Protein AF-A0A151TXE2-F1 (afdb_monomer_lite)

Organism: Cajanus cajan (NCBI:txid3821)

Sequence (110 aa):
MENKKREEVVEEEEEEEMKEFYMLLRRFREARDRRRKELEEAEENKKRKLRTTSSTSVNVWMPSFQWEDFTNDVQFRGTPPSPSPSPSPSPSPPSHSPHKHHSLDLNLSL

Secondary structure (DSSP, 8-state):
-HHHHHHHHHHHHHHHHHHHHHHHHHHHHHHHHHHHHHHHHHHHHHHHHHHHHSSS----------THHHHS-----S-PPPPP---PPP--------------------

Structure (mmCIF, N/CA/C/O backbone):
data_AF-A0A151TXE2-F1
#
_entry.id   AF-A0A151TXE2-F1
#
loop_
_atom_site.group_PDB
_atom_site.id
_atom_site.type_symbol
_atom_site.label_atom_id
_atom_site.label_alt_id
_atom_site.label_comp_id
_atom_site.label_asym_id
_atom_site.label_entity_id
_atom_site.label_seq_id
_atom_site.pdbx_PDB_ins_code
_atom_site.Cartn_x
_atom_site.Cartn_y
_atom_site.Cartn_z
_atom_site.occupancy
_atom_site.B_iso_or_equiv
_atom_site.auth_seq_id
_atom_site.auth_comp_id
_atom_site.auth_asym_id
_atom_site.auth_atom_id
_atom_site.pdbx_PDB_model_num
ATOM 1 N N . MET A 1 1 ? 27.358 7.554 -41.724 1.00 59.62 1 MET A N 1
ATOM 2 C CA . MET A 1 1 ? 26.847 8.436 -40.649 1.00 59.62 1 MET A CA 1
ATOM 3 C C . MET A 1 1 ? 25.461 8.018 -40.163 1.00 59.62 1 MET A C 1
ATOM 5 O O . MET A 1 1 ? 25.185 8.201 -38.992 1.00 59.62 1 MET A O 1
ATOM 9 N N . GLU A 1 2 ? 24.607 7.429 -41.006 1.00 67.62 2 GLU A N 1
ATOM 10 C CA . GLU A 1 2 ? 23.219 7.113 -40.628 1.00 67.62 2 GLU A CA 1
ATOM 11 C C . GLU A 1 2 ? 23.064 5.940 -39.642 1.00 67.62 2 GLU A C 1
ATOM 13 O O . GLU A 1 2 ? 22.267 6.034 -38.719 1.00 67.62 2 GLU A O 1
ATOM 18 N N . ASN A 1 3 ? 23.872 4.881 -39.764 1.00 71.00 3 ASN A N 1
ATOM 19 C CA . ASN A 1 3 ? 23.802 3.726 -38.853 1.00 71.00 3 ASN A CA 1
ATOM 20 C C . ASN A 1 3 ? 24.153 4.090 -37.403 1.00 71.00 3 ASN A C 1
ATOM 22 O O . ASN A 1 3 ? 23.482 3.646 -36.484 1.00 71.00 3 ASN A O 1
ATOM 26 N N . LYS A 1 4 ? 25.131 4.984 -37.211 1.00 78.56 4 LYS A N 1
ATOM 27 C CA . LYS A 1 4 ? 25.541 5.447 -35.879 1.00 78.56 4 LYS A CA 1
ATOM 28 C C . LYS A 1 4 ? 24.442 6.242 -35.167 1.00 78.56 4 LYS A C 1
ATOM 30 O O . LYS A 1 4 ? 24.259 6.099 -33.971 1.00 78.56 4 LYS A O 1
ATOM 35 N N . LYS A 1 5 ? 23.676 7.035 -35.923 1.00 75.25 5 LYS A N 1
ATOM 36 C CA . LYS A 1 5 ? 22.526 7.773 -35.389 1.00 75.25 5 LYS A CA 1
ATOM 37 C C . LYS A 1 5 ? 21.371 6.841 -35.001 1.00 75.25 5 LYS A C 1
ATOM 39 O O . LYS A 1 5 ? 20.602 7.168 -34.114 1.00 75.25 5 LYS A O 1
ATOM 44 N N . ARG A 1 6 ? 21.225 5.698 -35.682 1.00 71.69 6 ARG A N 1
ATOM 45 C CA . ARG A 1 6 ? 20.205 4.694 -35.340 1.00 71.69 6 ARG A CA 1
ATOM 46 C C . ARG A 1 6 ? 20.577 3.916 -34.078 1.00 71.69 6 ARG A C 1
ATOM 48 O O . ARG A 1 6 ? 19.690 3.652 -33.286 1.00 71.69 6 ARG A O 1
ATOM 55 N N . GLU A 1 7 ? 21.855 3.591 -33.889 1.00 73.75 7 GLU A N 1
ATOM 56 C CA . GLU A 1 7 ? 22.345 2.941 -32.662 1.00 73.75 7 GLU A CA 1
ATOM 57 C C . GLU A 1 7 ? 22.151 3.827 -31.422 1.00 73.75 7 GLU A C 1
ATOM 59 O O . GLU A 1 7 ? 21.652 3.347 -30.415 1.00 73.75 7 GLU A O 1
ATOM 64 N N . GLU A 1 8 ? 22.453 5.124 -31.522 1.00 76.56 8 GLU A N 1
ATOM 65 C CA . GLU A 1 8 ? 22.293 6.087 -30.417 1.00 76.56 8 GLU A CA 1
ATOM 66 C C . GLU A 1 8 ? 20.830 6.220 -29.953 1.00 76.56 8 GLU A C 1
ATOM 68 O O . GLU A 1 8 ? 20.557 6.250 -28.760 1.00 76.56 8 GLU A O 1
ATOM 73 N N . VAL A 1 9 ? 19.874 6.209 -30.890 1.00 81.38 9 VAL A N 1
ATOM 74 C CA . VAL A 1 9 ? 18.435 6.262 -30.566 1.00 81.38 9 VAL A CA 1
ATOM 75 C C . VAL A 1 9 ? 17.957 4.994 -29.851 1.00 81.38 9 VAL A C 1
ATOM 77 O O . VAL A 1 9 ? 17.113 5.077 -28.966 1.00 81.38 9 VAL A O 1
ATOM 80 N N . VAL A 1 10 ? 18.485 3.823 -30.222 1.00 83.31 10 VAL A N 1
ATOM 81 C CA . VAL A 1 10 ? 18.132 2.552 -29.565 1.00 83.31 10 VAL A CA 1
ATOM 82 C C . VAL A 1 10 ? 18.691 2.506 -28.143 1.00 83.31 10 VAL A C 1
ATOM 84 O O . VAL A 1 10 ? 18.001 2.072 -27.228 1.00 83.31 10 VAL A O 1
ATOM 87 N N . GLU A 1 11 ? 19.913 2.998 -27.939 1.00 84.12 11 GLU A N 1
ATOM 88 C CA . GLU A 1 11 ? 20.534 3.062 -26.612 1.00 84.12 11 GLU A CA 1
ATOM 89 C C . GLU A 1 11 ? 19.772 4.008 -25.664 1.00 84.12 11 GLU A C 1
ATOM 91 O O . GLU A 1 11 ? 19.577 3.683 -24.493 1.00 84.12 11 GLU A O 1
ATOM 96 N N . GLU A 1 12 ? 19.275 5.143 -26.170 1.00 86.94 12 GLU A N 1
ATOM 97 C CA . GLU A 1 12 ? 18.407 6.050 -25.403 1.00 86.94 12 GLU A CA 1
ATOM 98 C C . GLU A 1 12 ? 17.080 5.382 -25.001 1.00 86.94 12 GLU A C 1
ATOM 100 O O . GLU A 1 12 ? 16.663 5.492 -23.845 1.00 86.94 12 GLU A O 1
ATOM 105 N N . GLU A 1 13 ? 16.441 4.649 -25.917 1.00 90.06 13 GLU A N 1
ATOM 106 C CA . GLU A 1 13 ? 15.180 3.939 -25.652 1.00 90.06 13 GLU A CA 1
ATOM 107 C C . GLU A 1 13 ? 15.354 2.839 -24.587 1.00 90.06 13 GLU A C 1
ATOM 109 O O . GLU A 1 13 ? 14.552 2.737 -23.652 1.00 90.06 13 GLU A O 1
ATOM 114 N N . GLU A 1 14 ? 16.442 2.067 -24.658 1.00 91.12 14 GLU A N 1
ATOM 115 C CA . GLU A 1 14 ? 16.783 1.059 -23.645 1.00 91.12 14 GLU A CA 1
ATOM 116 C C . GLU A 1 14 ? 17.063 1.691 -22.268 1.00 91.12 14 GLU A C 1
ATOM 118 O O . GLU A 1 14 ? 16.689 1.138 -21.223 1.00 91.12 14 GLU A O 1
ATOM 123 N N . GLU A 1 15 ? 17.695 2.869 -22.233 1.00 93.44 15 GLU A N 1
ATOM 124 C CA . GLU A 1 15 ? 17.945 3.590 -20.985 1.00 93.44 15 GLU A CA 1
ATOM 125 C C . GLU A 1 15 ? 16.638 4.096 -20.349 1.00 93.44 15 GLU A C 1
ATOM 127 O O . GLU A 1 15 ? 16.473 4.035 -19.122 1.00 93.44 15 GLU A O 1
ATOM 132 N N . GLU A 1 16 ? 15.695 4.579 -21.160 1.00 94.81 16 GLU A N 1
ATOM 133 C CA . GLU A 1 16 ? 14.359 4.982 -20.712 1.00 94.81 16 GLU A CA 1
ATOM 134 C C . GLU A 1 16 ? 13.564 3.796 -20.153 1.00 94.81 16 GLU A C 1
ATOM 136 O O . GLU A 1 16 ? 13.016 3.893 -19.047 1.00 94.81 16 GLU A O 1
ATOM 141 N N . GLU A 1 17 ? 13.576 2.648 -20.835 1.00 95.81 17 GLU A N 1
ATOM 142 C CA . GLU A 1 17 ? 12.921 1.430 -20.348 1.00 95.81 17 GLU A CA 1
ATOM 143 C C . GLU A 1 17 ? 13.509 0.975 -19.002 1.00 95.81 17 GLU A C 1
ATOM 145 O O . GLU A 1 17 ? 12.772 0.674 -18.051 1.00 95.81 17 GLU A O 1
ATOM 150 N N . MET A 1 18 ? 14.839 1.000 -18.863 1.00 95.88 18 MET A N 1
ATOM 151 C CA . MET A 1 18 ? 15.486 0.701 -17.585 1.00 95.88 18 MET A CA 1
ATOM 152 C C . MET A 1 18 ? 15.067 1.683 -16.485 1.00 95.88 18 MET A C 1
ATOM 154 O O . MET A 1 18 ? 14.781 1.254 -15.360 1.00 95.88 18 MET A O 1
ATOM 158 N N . LYS A 1 19 ? 15.007 2.989 -16.774 1.00 97.19 19 LYS A N 1
ATOM 159 C CA . LYS A 1 19 ? 14.569 4.007 -15.801 1.00 97.19 19 LYS A CA 1
ATOM 160 C C . LYS A 1 19 ? 13.146 3.726 -15.319 1.00 97.19 19 LYS A C 1
ATOM 162 O O . LYS A 1 19 ? 12.910 3.741 -14.104 1.00 97.19 19 LYS A O 1
ATOM 167 N N . GLU A 1 20 ? 12.227 3.399 -16.224 1.00 97.38 20 GLU A N 1
ATOM 168 C CA . GLU A 1 20 ? 10.851 3.027 -15.880 1.00 97.38 20 GLU A CA 1
ATOM 169 C C . GLU A 1 20 ? 10.795 1.757 -15.018 1.00 97.38 20 GLU A C 1
ATOM 171 O O . GLU A 1 20 ? 10.109 1.723 -13.987 1.00 97.38 20 GLU A O 1
ATOM 176 N N . PHE A 1 21 ? 11.589 0.738 -15.354 1.00 98.12 21 PHE A N 1
ATOM 177 C CA . PHE A 1 21 ? 11.690 -0.484 -14.557 1.00 98.12 21 PHE A CA 1
ATOM 178 C C . PHE A 1 21 ? 12.182 -0.208 -13.124 1.00 98.12 21 PHE A C 1
ATOM 180 O O . PHE A 1 21 ? 11.597 -0.691 -12.144 1.00 98.12 21 PHE A O 1
ATOM 187 N N . TYR A 1 22 ? 13.213 0.625 -12.959 1.00 97.94 22 TYR A N 1
ATOM 188 C CA . TYR A 1 22 ? 13.698 1.009 -11.630 1.00 97.94 22 TYR A CA 1
ATOM 189 C C . TYR A 1 22 ? 12.692 1.870 -10.863 1.00 97.94 22 TYR A C 1
ATOM 191 O O . TYR A 1 22 ? 12.532 1.687 -9.647 1.00 97.94 22 TYR A O 1
ATOM 199 N N . MET A 1 23 ? 11.973 2.769 -11.542 1.00 98.38 23 MET A N 1
ATOM 200 C CA . MET A 1 23 ? 10.879 3.521 -10.927 1.00 98.38 23 MET A CA 1
ATOM 201 C C . MET A 1 23 ? 9.783 2.591 -10.410 1.00 98.38 23 MET A C 1
ATOM 203 O O . MET A 1 23 ? 9.292 2.785 -9.293 1.00 98.38 23 MET A O 1
ATOM 207 N N . LEU A 1 24 ? 9.433 1.554 -11.168 1.00 98.38 24 LEU A N 1
ATOM 208 C CA . LEU A 1 24 ? 8.459 0.554 -10.749 1.00 98.38 24 LEU A CA 1
ATOM 209 C C . LEU A 1 24 ? 8.919 -0.173 -9.477 1.00 98.38 24 LEU A C 1
ATOM 211 O O . LEU A 1 24 ? 8.187 -0.200 -8.483 1.00 98.38 24 LEU A O 1
ATOM 215 N N . LEU A 1 25 ? 10.153 -0.692 -9.460 1.00 98.31 25 LEU A N 1
ATOM 216 C CA . LEU A 1 25 ? 10.726 -1.361 -8.285 1.00 98.31 25 LEU A CA 1
ATOM 217 C C . LEU A 1 25 ? 10.736 -0.457 -7.049 1.00 98.31 25 LEU A C 1
ATOM 219 O O . LEU A 1 25 ? 10.420 -0.907 -5.942 1.00 98.31 25 LEU A O 1
ATOM 223 N N . ARG A 1 26 ? 11.074 0.821 -7.232 1.00 98.38 26 ARG A N 1
ATOM 224 C CA . ARG A 1 26 ? 11.056 1.815 -6.159 1.00 98.38 26 ARG A CA 1
ATOM 225 C C . ARG A 1 26 ? 9.647 2.000 -5.596 1.00 98.38 26 ARG A C 1
ATOM 227 O O . ARG A 1 26 ? 9.467 1.860 -4.387 1.00 98.38 26 ARG A O 1
ATOM 234 N N . ARG A 1 27 ? 8.646 2.224 -6.455 1.00 98.12 27 ARG A N 1
ATOM 235 C CA . ARG A 1 27 ? 7.239 2.394 -6.044 1.00 98.12 27 ARG A CA 1
ATOM 236 C C . ARG A 1 27 ? 6.717 1.176 -5.280 1.00 98.12 27 ARG A C 1
ATOM 238 O O . ARG A 1 27 ? 6.056 1.339 -4.255 1.00 98.12 27 ARG A O 1
ATOM 245 N N . PHE A 1 28 ? 7.046 -0.039 -5.722 1.00 98.31 28 PHE A N 1
ATOM 246 C CA . PHE A 1 28 ? 6.658 -1.268 -5.018 1.00 98.31 28 PHE A CA 1
ATOM 247 C C . PHE A 1 28 ? 7.278 -1.371 -3.622 1.00 98.31 28 PHE A C 1
ATOM 249 O O . PHE A 1 28 ? 6.585 -1.727 -2.665 1.00 98.31 28 PHE A O 1
ATOM 256 N N . ARG A 1 29 ? 8.570 -1.046 -3.483 1.00 98.25 29 ARG A N 1
ATOM 257 C CA . ARG A 1 29 ? 9.249 -1.029 -2.177 1.00 98.25 29 ARG A CA 1
ATOM 258 C C . ARG A 1 29 ? 8.609 -0.006 -1.243 1.00 98.25 29 ARG A C 1
ATOM 260 O O . ARG A 1 29 ? 8.242 -0.365 -0.127 1.00 98.25 29 ARG A O 1
ATOM 267 N N . GLU A 1 30 ? 8.385 1.211 -1.730 1.00 98.12 30 GLU A N 1
ATOM 268 C CA . GLU A 1 30 ? 7.734 2.284 -0.972 1.00 98.12 30 GLU A CA 1
ATOM 269 C C . GLU A 1 30 ? 6.313 1.899 -0.532 1.00 98.12 30 GLU A C 1
ATOM 271 O O . GLU A 1 30 ? 5.951 2.095 0.628 1.00 98.12 30 GLU A O 1
ATOM 276 N N . ALA A 1 31 ? 5.514 1.295 -1.418 1.00 98.00 31 ALA A N 1
ATOM 277 C CA . ALA A 1 31 ? 4.171 0.821 -1.086 1.00 98.00 31 ALA A CA 1
ATOM 278 C C . ALA A 1 31 ? 4.196 -0.269 -0.001 1.00 98.00 31 ALA A C 1
ATOM 280 O O . ALA A 1 31 ? 3.394 -0.234 0.936 1.00 98.00 31 ALA A O 1
ATOM 281 N N . ARG A 1 32 ? 5.139 -1.215 -0.093 1.00 97.81 32 ARG A N 1
ATOM 282 C CA . ARG A 1 32 ? 5.316 -2.275 0.907 1.00 97.81 32 ARG A CA 1
ATOM 283 C C . ARG A 1 32 ? 5.739 -1.714 2.262 1.00 97.81 32 ARG A C 1
ATOM 285 O O . ARG A 1 32 ? 5.222 -2.150 3.289 1.00 97.81 32 ARG A O 1
ATOM 292 N N . ASP A 1 33 ? 6.679 -0.778 2.277 1.00 97.69 33 ASP A N 1
ATOM 293 C CA . ASP A 1 33 ? 7.188 -0.197 3.518 1.00 97.69 33 ASP A CA 1
ATOM 294 C C . ASP A 1 33 ? 6.134 0.703 4.180 1.00 97.69 33 ASP A C 1
ATOM 296 O O . ASP A 1 33 ? 5.951 0.628 5.396 1.00 97.69 33 ASP A O 1
ATOM 300 N N . ARG A 1 34 ? 5.341 1.441 3.389 1.00 97.50 34 ARG A N 1
ATOM 301 C CA . ARG A 1 34 ? 4.166 2.178 3.881 1.00 97.50 34 ARG A CA 1
ATOM 302 C C . ARG A 1 34 ? 3.154 1.246 4.547 1.00 97.50 34 ARG A C 1
ATOM 304 O O . ARG A 1 34 ? 2.788 1.477 5.695 1.00 97.50 34 ARG A O 1
ATOM 311 N N . ARG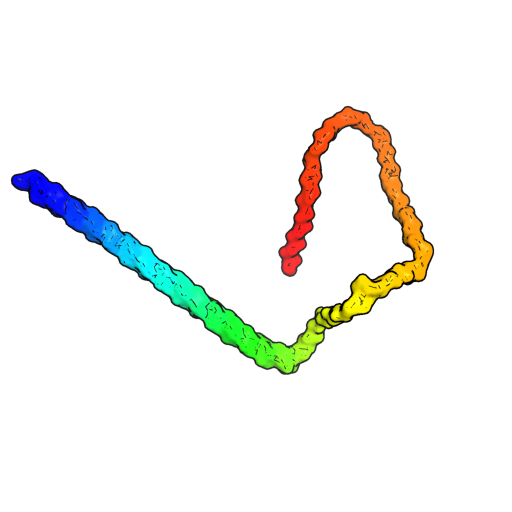 A 1 35 ? 2.777 0.149 3.876 1.00 96.69 35 ARG A N 1
ATOM 312 C CA . ARG A 1 35 ? 1.866 -0.873 4.424 1.00 96.69 35 ARG A CA 1
ATOM 313 C C . ARG A 1 35 ? 2.384 -1.446 5.746 1.00 96.69 35 ARG A C 1
ATOM 315 O O . ARG 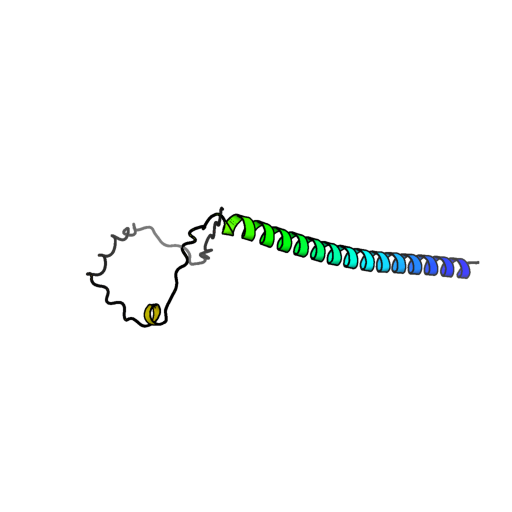A 1 35 ? 1.604 -1.665 6.668 1.00 96.69 35 ARG A O 1
ATOM 322 N N . ARG A 1 36 ? 3.694 -1.707 5.840 1.00 97.00 36 ARG A N 1
ATOM 323 C CA . ARG A 1 36 ? 4.323 -2.210 7.071 1.00 97.00 36 ARG A CA 1
ATOM 324 C C . ARG A 1 36 ? 4.193 -1.197 8.208 1.00 97.00 36 ARG A C 1
ATOM 326 O O . ARG A 1 36 ? 3.759 -1.577 9.289 1.00 97.00 36 ARG A O 1
ATOM 333 N N . LYS A 1 37 ? 4.510 0.072 7.940 1.00 96.56 37 LYS A N 1
ATOM 334 C CA . LYS A 1 37 ? 4.420 1.165 8.915 1.00 96.56 37 LYS A CA 1
ATOM 335 C C . LYS A 1 37 ? 2.988 1.372 9.412 1.00 96.56 37 LYS A C 1
ATOM 337 O O . LYS A 1 37 ? 2.771 1.460 10.612 1.00 96.56 37 LYS A O 1
ATOM 342 N N . GLU A 1 38 ? 2.009 1.368 8.509 1.00 95.00 38 GLU A N 1
ATOM 343 C CA . GLU A 1 38 ? 0.583 1.466 8.858 1.00 95.00 38 GLU A CA 1
ATOM 344 C C . GLU A 1 38 ? 0.131 0.324 9.783 1.00 95.00 38 GLU A C 1
ATOM 346 O O . GLU A 1 38 ? -0.619 0.549 10.732 1.00 95.00 38 GLU A O 1
ATOM 351 N N . LEU A 1 39 ? 0.591 -0.908 9.529 1.00 93.56 39 LEU A N 1
ATOM 352 C CA . LEU A 1 39 ? 0.271 -2.062 10.374 1.00 93.56 39 LEU A CA 1
ATOM 353 C C . LEU A 1 39 ? 0.915 -1.966 11.760 1.00 93.56 39 LEU A C 1
ATOM 355 O O . LEU A 1 39 ? 0.252 -2.270 12.751 1.00 93.56 39 LEU A O 1
ATOM 359 N N . GLU A 1 40 ? 2.170 -1.531 11.831 1.00 94.00 40 GLU A N 1
ATOM 360 C CA . GLU A 1 40 ? 2.885 -1.325 13.093 1.00 94.00 40 GLU A CA 1
ATOM 361 C C . GLU A 1 40 ? 2.222 -0.225 13.936 1.00 94.00 40 GLU A C 1
ATOM 363 O O . GLU A 1 40 ? 1.920 -0.439 15.112 1.00 94.00 40 GLU A O 1
ATOM 368 N N . GLU A 1 41 ? 1.875 0.909 13.320 1.00 92.56 41 GLU A N 1
ATOM 369 C CA . GLU A 1 41 ? 1.129 1.991 13.972 1.00 92.56 41 GLU A CA 1
ATOM 370 C C . GLU A 1 41 ? -0.256 1.516 14.443 1.00 92.56 41 GLU A C 1
ATOM 372 O O . GLU A 1 41 ? 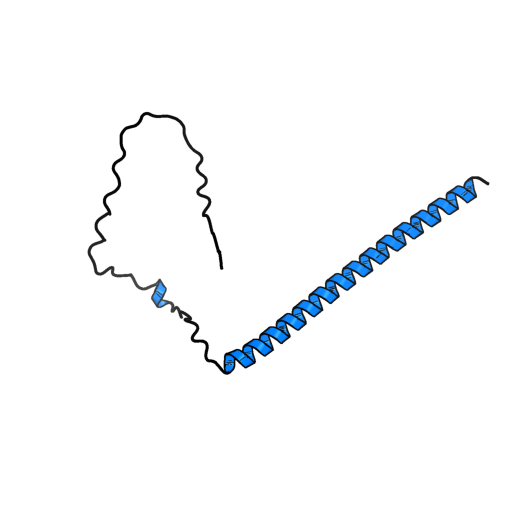-0.689 1.836 15.554 1.00 92.56 41 GLU A O 1
ATOM 377 N N . ALA A 1 42 ? -0.962 0.711 13.641 1.00 90.75 42 ALA A N 1
ATOM 378 C CA . ALA A 1 42 ? -2.247 0.135 14.033 1.00 90.75 42 ALA A CA 1
ATOM 379 C C . ALA A 1 42 ? -2.114 -0.835 15.219 1.00 90.75 42 ALA A C 1
ATOM 381 O O . ALA A 1 42 ? -2.977 -0.845 16.103 1.00 90.75 42 ALA A O 1
ATOM 382 N N . GLU A 1 43 ? -1.059 -1.647 15.264 1.00 89.94 43 GLU A N 1
ATOM 383 C CA . GLU A 1 43 ? -0.784 -2.548 16.384 1.00 89.94 43 GLU A CA 1
ATOM 384 C C . GLU A 1 43 ? -0.448 -1.767 17.660 1.00 89.94 43 GLU A C 1
ATOM 386 O O . GLU A 1 43 ? -0.988 -2.058 18.732 1.00 89.94 43 GLU A O 1
ATOM 391 N N . GLU A 1 44 ? 0.387 -0.737 17.556 1.00 87.50 44 GLU A N 1
ATOM 392 C CA . GLU A 1 44 ? 0.742 0.120 18.682 1.00 87.50 44 GLU A CA 1
ATOM 393 C C . GLU A 1 44 ? -0.489 0.862 19.231 1.00 87.50 44 GLU A C 1
ATOM 395 O O . GLU A 1 44 ? -0.738 0.862 20.440 1.00 87.50 44 GLU A O 1
ATOM 400 N N . ASN A 1 45 ? -1.328 1.404 18.343 1.00 83.50 45 ASN A N 1
ATOM 401 C CA . ASN A 1 45 ? -2.597 2.031 18.707 1.00 83.50 45 ASN A CA 1
ATOM 402 C C . ASN A 1 45 ? -3.549 1.040 19.398 1.00 83.50 45 ASN A C 1
ATOM 404 O O . ASN A 1 45 ? -4.192 1.402 20.386 1.00 83.50 45 ASN A O 1
ATOM 408 N N . LYS A 1 46 ? -3.622 -0.220 18.938 1.00 80.75 46 LYS A N 1
ATOM 409 C CA . LYS A 1 46 ? -4.401 -1.278 19.608 1.00 80.75 46 LYS A CA 1
ATOM 410 C C . LYS A 1 46 ? -3.867 -1.570 21.009 1.00 80.75 46 LYS A C 1
ATOM 412 O O . LYS A 1 46 ? -4.662 -1.649 21.942 1.00 80.75 46 LYS A O 1
ATOM 417 N N . LYS A 1 47 ? -2.545 -1.678 21.183 1.00 78.12 47 LYS A N 1
ATOM 418 C CA . LYS A 1 47 ? -1.906 -1.886 22.497 1.00 78.12 47 LYS A CA 1
ATOM 419 C C . LYS A 1 47 ? -2.177 -0.717 23.445 1.00 78.12 47 LYS A C 1
ATOM 421 O O . LYS A 1 47 ? -2.524 -0.941 24.604 1.00 78.12 47 LYS A O 1
ATOM 426 N N . ARG A 1 48 ? -2.074 0.524 22.955 1.00 72.69 48 ARG A N 1
ATOM 427 C CA . ARG A 1 48 ? -2.414 1.734 23.723 1.00 72.69 48 ARG A CA 1
ATOM 428 C C . ARG A 1 48 ? -3.891 1.737 24.122 1.00 72.69 48 ARG A C 1
ATOM 430 O O . ARG A 1 48 ? -4.187 1.893 25.302 1.00 72.69 48 ARG A O 1
ATOM 437 N N . LYS A 1 49 ? -4.800 1.458 23.180 1.00 68.25 49 LYS A N 1
ATOM 438 C CA . LYS A 1 49 ? -6.244 1.385 23.444 1.00 68.25 49 LYS A CA 1
ATOM 439 C C . LYS A 1 49 ? -6.584 0.288 24.452 1.00 68.25 49 LYS A C 1
ATOM 441 O O . LYS A 1 49 ? -7.355 0.562 25.358 1.00 68.25 49 LYS A O 1
ATOM 446 N N . LEU A 1 50 ? -5.951 -0.886 24.371 1.00 61.78 50 LEU A N 1
ATOM 447 C CA . LEU A 1 50 ? -6.153 -1.975 25.332 1.00 61.78 50 LEU A CA 1
ATOM 448 C C . LEU A 1 50 ? -5.717 -1.586 26.755 1.00 61.78 50 LEU A C 1
ATOM 450 O O . LEU A 1 50 ? -6.433 -1.898 27.701 1.00 61.78 50 LEU A O 1
ATOM 454 N N . ARG A 1 51 ? -4.599 -0.856 26.915 1.00 59.72 51 ARG A N 1
ATOM 455 C CA . ARG A 1 51 ? -4.154 -0.335 28.227 1.00 59.72 51 ARG A CA 1
ATOM 456 C C . ARG A 1 51 ? -5.110 0.716 28.800 1.00 59.72 51 ARG A C 1
ATOM 458 O O . ARG A 1 51 ? -5.276 0.781 30.013 1.00 59.72 51 ARG A O 1
ATOM 465 N N . THR A 1 52 ? -5.747 1.523 27.950 1.00 57.62 52 THR A N 1
ATOM 466 C CA . THR A 1 52 ? -6.743 2.524 28.376 1.00 57.62 52 THR A CA 1
ATOM 467 C C . THR A 1 52 ? -8.121 1.900 28.640 1.00 57.62 52 THR A C 1
ATOM 469 O O . THR A 1 52 ? -8.828 2.329 29.545 1.00 57.62 52 THR A O 1
ATOM 472 N N . THR A 1 53 ? -8.514 0.857 27.904 1.00 53.62 53 THR A N 1
ATOM 473 C CA . THR A 1 53 ? -9.782 0.139 28.132 1.00 53.62 53 THR A CA 1
ATOM 474 C C . THR A 1 53 ? -9.681 -0.913 29.233 1.00 53.62 53 THR A C 1
ATOM 476 O O . THR A 1 53 ? -10.703 -1.316 29.768 1.00 53.62 53 THR A O 1
ATOM 479 N N . SER A 1 54 ? -8.484 -1.360 29.626 1.00 53.41 54 SER A N 1
ATOM 480 C CA . SER A 1 54 ? -8.329 -2.222 30.807 1.00 53.41 54 SER A CA 1
ATOM 481 C C . SER A 1 54 ? -8.560 -1.469 32.122 1.00 53.41 54 SER A C 1
ATOM 483 O O . SER A 1 54 ? -8.872 -2.101 33.124 1.00 53.41 54 SER A O 1
ATOM 485 N N . SER A 1 55 ? -8.428 -0.134 32.139 1.00 52.34 55 SER A N 1
ATOM 486 C CA . SER A 1 55 ? -8.742 0.693 33.319 1.00 52.34 55 SER A CA 1
ATOM 487 C C . SER A 1 55 ? -10.210 1.108 33.413 1.00 52.34 55 SER A C 1
ATOM 489 O O . SER A 1 55 ? -10.651 1.580 34.456 1.00 52.34 55 SER A O 1
ATOM 491 N N . THR A 1 56 ? -10.981 0.946 32.342 1.00 56.03 56 THR A N 1
ATOM 492 C CA . THR A 1 56 ? -12.410 1.258 32.321 1.00 56.03 56 THR A CA 1
ATOM 493 C C . THR A 1 56 ? -13.095 0.047 31.737 1.00 56.03 56 THR A C 1
ATOM 495 O O . THR A 1 56 ? -13.111 -0.104 30.522 1.00 56.03 56 THR A O 1
ATOM 498 N N . SER A 1 57 ? -13.599 -0.838 32.601 1.00 57.75 57 SER A N 1
ATOM 499 C CA . SER A 1 57 ? -14.372 -2.019 32.220 1.00 57.75 57 SER A CA 1
ATOM 500 C C . SER A 1 57 ? -15.527 -1.596 31.315 1.00 57.75 57 SER A C 1
ATOM 502 O O . SER A 1 57 ? -16.597 -1.200 31.779 1.00 57.75 57 SER A O 1
ATOM 504 N N . VAL A 1 58 ? -15.287 -1.603 30.008 1.00 61.88 58 VAL A N 1
ATOM 505 C CA . VAL A 1 58 ? -16.311 -1.326 29.015 1.00 61.88 58 VAL A CA 1
ATOM 506 C C . VAL A 1 58 ? -17.204 -2.554 29.059 1.00 61.88 58 VAL A C 1
ATOM 508 O O . VAL A 1 58 ? -16.789 -3.635 28.645 1.00 61.88 58 VAL A O 1
ATOM 511 N N . ASN A 1 59 ? -18.387 -2.412 29.655 1.00 65.88 59 ASN A N 1
ATOM 512 C CA . ASN A 1 59 ? -19.406 -3.455 29.694 1.00 65.88 59 ASN A CA 1
ATOM 513 C C . ASN A 1 59 ? -19.909 -3.683 28.262 1.00 65.88 59 ASN A C 1
ATOM 515 O O . ASN A 1 59 ? -20.919 -3.120 27.845 1.00 65.88 59 ASN A O 1
ATOM 519 N N . VAL A 1 60 ? -19.157 -4.450 27.476 1.00 75.62 60 VAL A N 1
ATOM 520 C CA . VAL A 1 60 ? -19.575 -4.900 26.152 1.00 75.62 60 VAL A CA 1
ATOM 521 C C . VAL A 1 60 ? -20.591 -6.012 26.378 1.00 75.62 60 VAL A C 1
ATOM 523 O O . VAL A 1 60 ? -20.251 -7.056 26.933 1.00 75.62 60 VAL A O 1
ATOM 526 N N . TRP A 1 61 ? -21.846 -5.783 25.986 1.00 81.81 61 TRP A N 1
ATOM 527 C CA . TRP A 1 61 ? -22.848 -6.845 25.965 1.00 81.81 61 TRP A CA 1
ATOM 528 C C . TRP A 1 61 ? -22.410 -7.881 24.934 1.00 81.81 61 TRP A C 1
ATOM 530 O O . TRP A 1 61 ? -22.424 -7.621 23.731 1.00 81.81 61 TRP A O 1
ATOM 540 N N . MET A 1 62 ? -21.948 -9.026 25.425 1.00 83.31 62 MET A N 1
ATOM 541 C CA . MET A 1 62 ? -21.436 -10.107 24.599 1.00 83.31 62 MET A CA 1
ATOM 542 C C . MET A 1 62 ? -22.311 -11.337 24.849 1.00 83.31 62 MET A C 1
ATOM 544 O O . MET A 1 62 ? -22.156 -11.988 25.884 1.00 83.31 62 MET A O 1
ATOM 548 N N . PRO A 1 63 ? -23.271 -11.630 23.956 1.00 84.94 63 PRO 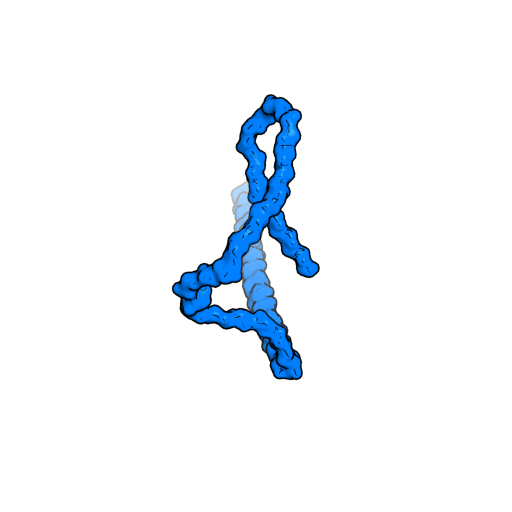A N 1
ATOM 549 C CA . PRO A 1 63 ? -24.093 -12.822 24.076 1.00 84.94 63 PRO A CA 1
ATOM 550 C C . PRO A 1 63 ? -23.208 -14.061 23.964 1.00 84.94 63 PRO A C 1
ATOM 552 O O . PRO A 1 63 ? -22.437 -14.205 23.014 1.00 84.94 63 PRO A O 1
ATOM 555 N N . SER A 1 64 ? -23.311 -14.951 24.940 1.00 87.81 64 SER A N 1
ATOM 556 C CA . SER A 1 64 ? -22.781 -16.304 24.837 1.00 87.81 64 SER A CA 1
ATOM 557 C C . SER A 1 64 ? -23.902 -17.216 24.377 1.00 87.81 64 SER A C 1
ATOM 559 O O . SER A 1 64 ? -24.969 -17.196 24.988 1.00 87.81 64 SER A O 1
ATOM 561 N N . PHE A 1 65 ? -23.644 -18.016 23.350 1.00 89.88 65 PHE A N 1
ATOM 562 C CA . PHE A 1 65 ? -24.581 -19.040 22.910 1.00 89.88 65 PHE A CA 1
ATOM 563 C C . PHE A 1 65 ? -24.092 -20.423 23.326 1.00 89.88 65 PHE A C 1
ATOM 565 O O . PHE A 1 65 ? -22.888 -20.700 23.293 1.00 89.88 65 PHE A O 1
ATOM 572 N N . GLN A 1 66 ? -25.030 -21.281 23.702 1.00 93.00 66 GLN A N 1
ATOM 573 C CA . GLN A 1 66 ? -24.814 -22.697 23.965 1.00 93.00 66 GLN A CA 1
ATOM 574 C C . GLN A 1 66 ? -25.533 -23.550 22.915 1.00 93.00 66 GLN A C 1
ATOM 576 O O . GLN A 1 66 ? -26.359 -23.061 22.145 1.00 93.00 66 GLN A O 1
ATOM 581 N N . TRP A 1 67 ? -25.196 -24.838 22.850 1.00 89.25 67 TRP A N 1
ATOM 582 C CA . TRP A 1 67 ? -25.802 -25.759 21.880 1.00 89.25 67 TRP A CA 1
ATOM 583 C C . TRP A 1 67 ? -27.323 -25.859 22.074 1.00 89.25 67 TRP A C 1
ATOM 585 O O . TRP A 1 67 ? -28.083 -25.942 21.110 1.00 89.25 67 TRP A O 1
ATOM 595 N N . GLU A 1 68 ? -27.759 -25.754 23.324 1.00 90.56 68 GLU A N 1
ATOM 596 C CA . GLU A 1 68 ? -29.146 -25.789 23.768 1.00 90.56 68 GLU A CA 1
ATOM 597 C C . GLU A 1 68 ? -29.980 -24.611 23.236 1.00 90.56 68 GLU A C 1
ATOM 599 O O . GLU A 1 68 ? -31.191 -24.760 23.063 1.00 90.56 68 GLU A O 1
ATOM 604 N N . ASP A 1 69 ? -29.356 -23.471 22.909 1.00 88.38 69 ASP A N 1
ATOM 605 C CA . ASP A 1 69 ? -30.048 -22.314 22.315 1.00 88.38 69 ASP A CA 1
ATOM 606 C C . ASP A 1 69 ? -30.603 -22.623 20.916 1.00 88.38 69 ASP A C 1
ATOM 608 O O . ASP A 1 69 ? -31.512 -21.943 20.441 1.00 88.38 69 ASP A O 1
ATOM 612 N N . PHE A 1 70 ? -30.069 -23.657 20.259 1.00 86.75 70 PHE A N 1
ATOM 613 C CA . PHE A 1 70 ? -30.444 -24.053 18.902 1.00 86.75 70 PHE A CA 1
ATOM 614 C C . PHE A 1 70 ? -31.265 -25.344 18.846 1.00 86.75 70 PHE A C 1
ATOM 616 O O . PHE A 1 70 ? -31.916 -25.598 17.835 1.00 86.75 70 PHE A O 1
ATOM 623 N N . THR A 1 71 ? -31.227 -26.172 19.894 1.00 85.31 71 THR A N 1
ATOM 624 C CA . THR A 1 71 ? -31.887 -27.491 19.908 1.00 85.31 71 THR A CA 1
ATOM 625 C C . THR A 1 71 ? -33.128 -27.553 20.780 1.00 85.31 71 THR A C 1
ATOM 627 O O . THR A 1 71 ? -33.844 -28.551 20.739 1.00 85.31 71 THR A O 1
ATOM 630 N N . ASN A 1 72 ? -33.388 -26.529 21.591 1.00 79.25 72 ASN A N 1
ATOM 631 C CA . ASN A 1 72 ? -34.633 -26.464 22.338 1.00 79.25 72 ASN A CA 1
ATOM 632 C C . ASN A 1 72 ? -35.798 -26.192 21.379 1.00 79.25 72 ASN A C 1
ATOM 634 O O . ASN A 1 72 ? -35.857 -25.140 20.741 1.00 79.25 72 ASN A O 1
ATOM 638 N N . ASP A 1 73 ? -36.752 -27.124 21.324 1.00 72.69 73 ASP A N 1
ATOM 639 C CA . ASP A 1 73 ? -38.051 -26.890 20.701 1.00 72.69 73 ASP A CA 1
ATOM 640 C C . ASP A 1 73 ? -38.716 -25.704 21.408 1.00 72.69 73 ASP A C 1
ATOM 642 O O . ASP A 1 73 ? -39.144 -25.793 22.565 1.00 72.69 73 ASP A O 1
ATOM 646 N N . VAL A 1 74 ? -38.771 -24.560 20.725 1.00 71.56 74 VAL A N 1
ATOM 647 C CA . VAL A 1 74 ? -39.373 -23.345 21.272 1.00 71.56 74 VAL A CA 1
ATOM 648 C C . VAL A 1 74 ? -40.872 -23.579 21.411 1.00 71.56 74 VAL A C 1
ATOM 650 O O . VAL A 1 74 ? -41.641 -23.490 20.455 1.00 71.56 74 VAL A O 1
ATOM 653 N N . GLN A 1 75 ? -41.304 -23.867 22.634 1.00 70.00 75 GLN A N 1
ATOM 654 C CA . GLN A 1 75 ? -42.714 -23.873 22.987 1.00 70.00 75 GLN A CA 1
ATOM 655 C C . GLN A 1 75 ? -43.176 -22.417 23.045 1.00 70.00 75 GLN A C 1
ATOM 657 O O . GLN A 1 75 ? -43.034 -21.750 24.073 1.00 70.00 75 GLN A O 1
ATOM 662 N N . PHE A 1 76 ? -43.713 -21.903 21.937 1.00 69.94 76 PHE A N 1
ATOM 663 C CA . PHE A 1 76 ? -44.399 -20.614 21.917 1.00 69.94 76 PHE A CA 1
ATOM 664 C C . PHE A 1 76 ? -45.596 -20.684 22.879 1.00 69.94 76 PHE A C 1
ATOM 666 O O . PHE A 1 76 ? -46.691 -21.112 22.516 1.00 69.94 76 PHE A O 1
ATOM 673 N N . ARG A 1 77 ? -45.401 -20.298 24.147 1.00 69.25 77 ARG A N 1
ATOM 674 C CA . ARG A 1 77 ? -46.510 -20.111 25.086 1.00 69.25 77 ARG A CA 1
ATOM 675 C C . ARG A 1 77 ? -47.229 -18.820 24.722 1.00 69.25 77 ARG A C 1
ATOM 677 O O . ARG A 1 77 ? -46.892 -17.744 25.201 1.00 69.25 77 ARG A O 1
ATOM 684 N N . GLY A 1 78 ? -48.229 -18.958 23.868 1.00 67.62 78 GLY A N 1
ATOM 685 C CA . GLY A 1 78 ? -49.135 -17.888 23.492 1.00 67.62 78 GLY A CA 1
ATOM 686 C C . GLY A 1 78 ? -49.857 -18.250 22.209 1.00 67.62 78 GLY A C 1
ATOM 687 O O . GLY A 1 78 ? -49.259 -18.799 21.287 1.00 67.62 78 GLY A O 1
ATOM 688 N N . THR A 1 79 ? -51.151 -17.944 22.147 1.00 69.75 79 THR A N 1
ATOM 689 C CA . THR A 1 79 ? -51.869 -17.842 20.873 1.00 69.75 79 THR A CA 1
ATOM 690 C C . THR A 1 79 ? -51.014 -17.029 19.898 1.00 69.75 79 THR A C 1
ATOM 692 O O . THR A 1 79 ? -50.510 -15.977 20.309 1.00 69.75 79 THR A O 1
ATOM 695 N N . PRO A 1 80 ? -50.829 -17.478 18.642 1.00 67.38 80 PRO A N 1
ATOM 696 C CA . PRO A 1 80 ? -50.117 -16.681 17.653 1.00 67.38 80 PRO A CA 1
ATOM 697 C C . PRO A 1 80 ? -50.748 -15.283 17.611 1.00 67.38 80 PRO A C 1
ATOM 699 O O . PRO A 1 80 ? -51.979 -15.184 17.708 1.00 67.38 80 PRO A O 1
ATOM 702 N N . PRO A 1 81 ? -49.947 -14.205 17.526 1.00 66.25 81 PRO A N 1
ATOM 703 C CA . PRO A 1 81 ? -50.503 -12.868 17.407 1.00 66.25 81 PRO A CA 1
ATOM 704 C C . PRO A 1 81 ? -51.482 -12.867 16.233 1.00 66.25 81 PRO A C 1
ATOM 706 O O . PRO A 1 81 ? -51.152 -13.337 15.142 1.00 66.25 81 PRO A O 1
ATOM 709 N N . SER A 1 82 ? -52.708 -12.405 16.498 1.00 68.31 82 SER A N 1
ATOM 710 C CA . SER A 1 82 ? -53.742 -12.256 15.475 1.00 68.31 82 SER A CA 1
ATOM 711 C C . SER A 1 82 ? -53.127 -11.558 14.263 1.00 68.31 82 SER A C 1
ATOM 713 O O . SER A 1 82 ? -52.431 -10.557 14.463 1.00 68.31 82 SER A O 1
ATOM 715 N N . PRO A 1 83 ? -53.361 -12.046 13.031 1.00 63.97 83 PRO A N 1
ATOM 716 C CA . PRO A 1 83 ? -52.854 -11.375 11.848 1.00 63.97 83 PRO A CA 1
ATOM 717 C C . PRO A 1 83 ? -53.293 -9.911 11.892 1.00 63.97 83 PRO A C 1
ATOM 719 O O . PRO A 1 83 ? -54.477 -9.609 12.071 1.00 63.97 83 PRO A O 1
ATOM 722 N N . SER A 1 84 ? -52.322 -9.006 11.790 1.00 66.62 84 SER A N 1
ATOM 723 C CA . SER A 1 84 ? -52.559 -7.576 11.628 1.00 66.62 84 SER A CA 1
ATOM 724 C C . SER A 1 84 ? -53.524 -7.380 10.454 1.00 66.62 84 SER A C 1
ATOM 726 O O . SER A 1 84 ? -53.361 -8.076 9.445 1.00 66.62 84 SER A O 1
ATOM 728 N N . PRO A 1 85 ? -54.511 -6.467 10.531 1.00 58.69 85 PRO A N 1
ATOM 729 C CA . PRO A 1 85 ? -55.409 -6.231 9.411 1.00 58.69 85 PRO A CA 1
ATOM 730 C C . PRO A 1 85 ? -54.579 -5.831 8.189 1.00 58.69 85 PRO A C 1
ATOM 732 O O . PRO A 1 85 ? -53.918 -4.793 8.170 1.00 58.69 85 PRO A O 1
ATOM 735 N N . SER A 1 86 ? -54.572 -6.709 7.189 1.00 58.59 86 SER A N 1
ATOM 736 C CA . SER A 1 86 ? -53.942 -6.444 5.904 1.00 58.59 86 SER A CA 1
ATOM 737 C C . SER A 1 86 ? -54.730 -5.323 5.218 1.00 58.59 86 SER A C 1
ATOM 739 O O . SER A 1 86 ? -55.964 -5.390 5.207 1.00 58.59 86 SER A O 1
ATOM 741 N N . PRO A 1 87 ? -54.080 -4.283 4.668 1.00 58.19 87 PRO A N 1
ATOM 742 C CA . PRO A 1 87 ? -54.788 -3.268 3.908 1.00 58.19 87 PRO A CA 1
ATOM 743 C C . PRO A 1 87 ? -55.413 -3.930 2.676 1.00 58.19 87 PRO A C 1
ATOM 745 O O . PRO A 1 87 ? -54.722 -4.451 1.802 1.00 58.19 87 PRO A O 1
ATOM 748 N N . SER A 1 88 ? -56.742 -3.937 2.637 1.00 58.84 88 SER A N 1
ATOM 749 C CA . SER A 1 88 ? -57.543 -4.429 1.520 1.00 58.84 88 SER A CA 1
ATOM 750 C C . SER A 1 88 ? -57.116 -3.762 0.204 1.00 58.84 88 SER A C 1
ATOM 752 O O . SER A 1 88 ? -57.021 -2.530 0.169 1.00 58.84 88 SER A O 1
ATOM 754 N N . PRO A 1 89 ? -56.904 -4.513 -0.890 1.00 49.62 89 PRO A N 1
ATOM 755 C CA . PRO A 1 89 ? -56.605 -3.912 -2.178 1.00 49.62 89 PRO A CA 1
ATOM 756 C C . PRO A 1 89 ? -57.870 -3.259 -2.752 1.00 49.62 89 PRO A C 1
ATOM 758 O O . PRO A 1 89 ? -58.879 -3.917 -3.001 1.00 49.62 89 PRO A O 1
ATOM 761 N N . SER A 1 90 ? -57.800 -1.942 -2.954 1.00 61.75 90 SER A N 1
ATOM 762 C CA . SER A 1 90 ? -58.713 -1.190 -3.820 1.00 61.75 90 SER A CA 1
ATOM 763 C C . SER A 1 90 ? -58.656 -1.751 -5.252 1.00 61.75 90 SER A C 1
ATOM 765 O O . SER A 1 90 ? -57.562 -2.092 -5.712 1.00 61.75 90 SER A O 1
ATOM 767 N N . PRO A 1 91 ? -59.783 -1.850 -5.981 1.00 49.84 91 PRO A N 1
ATOM 768 C CA . PRO A 1 91 ? -59.771 -2.336 -7.350 1.00 49.84 91 PRO A CA 1
ATOM 769 C C . PRO A 1 91 ? -59.289 -1.228 -8.296 1.00 49.84 91 PRO A C 1
ATOM 771 O O . PRO A 1 91 ? -59.973 -0.226 -8.502 1.00 49.84 91 PRO A O 1
ATOM 774 N N . SER A 1 92 ? -58.128 -1.423 -8.922 1.00 49.44 92 SER A N 1
ATOM 775 C CA . SER A 1 92 ? -57.716 -0.665 -10.107 1.00 49.44 92 SER A CA 1
ATOM 776 C C . SER A 1 92 ? -57.164 -1.607 -11.197 1.00 49.44 92 SER A C 1
ATOM 778 O O . SER A 1 92 ? -56.668 -2.691 -10.880 1.00 49.44 92 SER A O 1
ATOM 780 N N . PRO A 1 93 ? -57.357 -1.264 -12.488 1.00 45.38 93 PRO A N 1
ATOM 781 C CA . PRO A 1 93 ? -57.312 -2.201 -13.616 1.00 45.38 93 PRO A CA 1
ATOM 782 C C . PRO A 1 93 ? -55.875 -2.564 -14.055 1.00 45.38 93 PRO A C 1
ATOM 784 O O . PRO A 1 93 ? -54.912 -1.936 -13.612 1.00 45.38 93 PRO A O 1
ATOM 787 N N . PRO A 1 94 ? -55.704 -3.600 -14.903 1.00 50.91 94 PRO A N 1
ATOM 788 C CA . PRO A 1 94 ? -54.457 -4.346 -15.019 1.00 50.91 94 PRO A CA 1
ATOM 789 C C . PRO A 1 94 ? -53.497 -3.699 -16.019 1.00 50.91 94 PRO A C 1
ATOM 791 O O . PRO A 1 94 ? -53.920 -3.382 -17.126 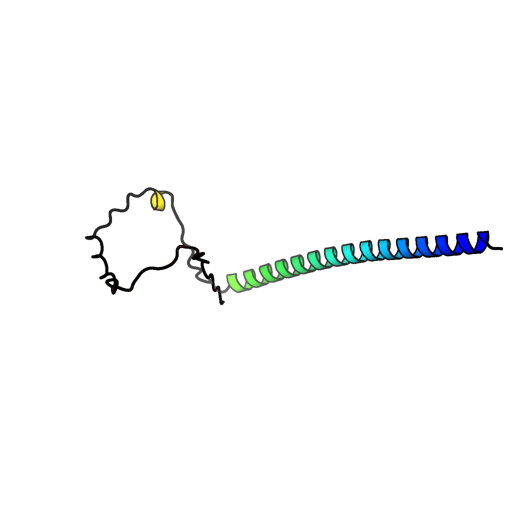1.00 50.91 94 PRO A O 1
ATOM 794 N N . SER A 1 95 ? -52.201 -3.601 -15.692 1.00 44.06 95 SER A N 1
ATOM 795 C CA . SER A 1 95 ? -51.153 -3.776 -16.708 1.00 44.06 95 SER A CA 1
ATOM 796 C C . SER A 1 95 ? -49.725 -3.888 -16.153 1.00 44.06 95 SER A C 1
ATOM 798 O O . SER A 1 95 ? -49.290 -3.071 -15.348 1.00 44.06 95 SER A O 1
ATOM 800 N N . HIS A 1 96 ? -49.002 -4.854 -16.731 1.00 37.19 96 HIS A N 1
ATOM 801 C CA . HIS A 1 96 ? -47.549 -5.084 -16.784 1.00 37.19 96 HIS A CA 1
ATOM 802 C C . HIS A 1 96 ? -46.828 -5.753 -15.591 1.00 37.19 96 HIS A C 1
ATOM 804 O O . HIS A 1 96 ? -46.656 -5.216 -14.501 1.00 37.19 96 HIS A O 1
ATOM 810 N N . SER A 1 97 ? -46.347 -6.964 -15.886 1.00 43.16 97 SER A N 1
ATOM 811 C CA . SER A 1 97 ? -45.407 -7.820 -15.155 1.00 43.16 97 SER A CA 1
ATOM 812 C C . SER A 1 97 ? -43.936 -7.343 -15.316 1.00 43.16 97 SER A C 1
ATOM 814 O O . SER A 1 97 ? -43.694 -6.346 -15.989 1.00 43.16 97 SER A O 1
ATOM 816 N N . PRO A 1 98 ? -42.913 -8.043 -14.783 1.00 44.78 98 PRO A N 1
ATOM 817 C CA . PRO A 1 98 ? -42.501 -7.947 -13.386 1.00 44.78 98 PRO A CA 1
ATOM 818 C C . PRO A 1 98 ? -40.969 -7.819 -13.261 1.00 44.78 98 PRO A C 1
ATOM 820 O O . PRO A 1 98 ? -40.268 -8.791 -13.482 1.00 44.78 98 PRO A O 1
ATOM 823 N N . HIS A 1 99 ? -40.419 -6.694 -12.808 1.00 43.25 99 HIS A N 1
ATOM 824 C CA . HIS A 1 99 ? -39.058 -6.696 -12.250 1.00 43.25 99 HIS A CA 1
ATOM 825 C C . HIS A 1 99 ? -38.959 -5.653 -11.141 1.00 43.25 99 HIS A C 1
ATOM 827 O O . HIS A 1 99 ? -38.689 -4.481 -11.384 1.00 43.25 99 HIS A O 1
ATOM 833 N N . LYS A 1 100 ? -39.191 -6.079 -9.899 1.00 46.84 100 LYS A N 1
ATOM 834 C CA . LYS A 1 100 ? -38.743 -5.332 -8.723 1.00 46.84 100 LYS A CA 1
ATOM 835 C C . LYS A 1 10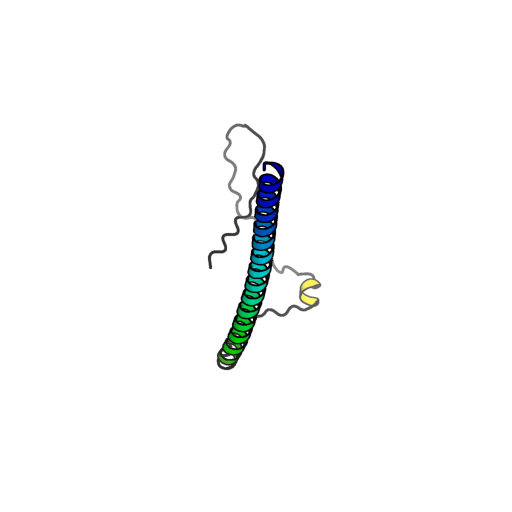0 ? -37.641 -6.150 -8.072 1.00 46.84 100 LYS A C 1
ATOM 837 O O . LYS A 1 100 ? -37.904 -7.089 -7.328 1.00 46.84 100 LYS A O 1
ATOM 842 N N . HIS A 1 101 ? -36.401 -5.809 -8.413 1.00 51.56 101 HIS A N 1
ATOM 843 C CA . HIS A 1 101 ? -35.257 -6.156 -7.586 1.00 51.56 101 HIS A CA 1
ATOM 844 C C . HIS A 1 101 ? -35.510 -5.531 -6.214 1.00 51.56 101 HIS A C 1
ATOM 846 O O . HIS A 1 101 ? -35.482 -4.312 -6.067 1.00 51.56 101 HIS A O 1
ATOM 852 N N . HIS A 1 102 ? -35.812 -6.361 -5.220 1.00 56.41 102 HIS A N 1
ATOM 853 C CA . HIS A 1 102 ? -35.750 -5.955 -3.825 1.00 56.41 102 HIS A CA 1
ATOM 854 C C . HIS A 1 102 ? -34.268 -5.779 -3.471 1.00 56.41 102 HIS A C 1
ATOM 856 O O . HIS A 1 102 ? -33.635 -6.692 -2.946 1.00 56.41 102 HIS A O 1
ATOM 862 N N . SER A 1 103 ? -33.681 -4.634 -3.828 1.00 59.44 103 SER A N 1
ATOM 863 C CA . SER A 1 103 ? -32.388 -4.232 -3.283 1.00 59.44 103 SER A CA 1
ATOM 864 C C . SER A 1 103 ? -32.607 -3.941 -1.804 1.00 59.44 103 SER A C 1
ATOM 866 O O . SER A 1 103 ? -33.277 -2.969 -1.455 1.00 59.44 103 SER A O 1
ATOM 868 N N . LEU A 1 104 ? -32.108 -4.824 -0.943 1.00 66.88 104 LEU A N 1
ATOM 869 C CA . LEU A 1 104 ? -32.027 -4.561 0.487 1.00 66.88 104 LEU A CA 1
ATOM 870 C C . LEU A 1 104 ? -31.136 -3.334 0.675 1.00 66.88 104 LEU A C 1
ATOM 872 O O . LEU A 1 104 ? -29.928 -3.396 0.454 1.00 66.88 104 LEU A O 1
ATOM 876 N N . ASP A 1 105 ? -31.760 -2.212 1.015 1.00 69.50 105 ASP A N 1
ATOM 877 C CA . ASP A 1 105 ? -31.068 -0.961 1.272 1.00 69.50 105 ASP A CA 1
ATOM 878 C C . ASP A 1 105 ? -30.440 -1.020 2.671 1.00 69.50 105 ASP A C 1
ATOM 880 O O . ASP A 1 105 ? -31.111 -0.878 3.694 1.00 69.50 105 ASP A O 1
ATOM 884 N N . LEU A 1 106 ? -29.144 -1.332 2.711 1.00 70.00 106 LEU A N 1
ATOM 885 C CA . LEU A 1 106 ? -28.337 -1.409 3.926 1.00 70.00 106 LEU A CA 1
ATOM 886 C C . LEU A 1 106 ? -27.704 -0.041 4.198 1.00 70.00 106 LEU A C 1
ATOM 888 O O . LEU A 1 106 ? -26.486 0.121 4.106 1.00 70.00 106 LEU A O 1
ATOM 892 N N . ASN A 1 107 ? -28.526 0.951 4.541 1.00 66.00 107 ASN A N 1
ATOM 893 C CA . ASN A 1 107 ? -28.021 2.239 5.009 1.00 66.00 107 ASN A CA 1
ATOM 894 C C . ASN A 1 107 ? -27.399 2.084 6.403 1.00 66.00 107 ASN A C 1
ATOM 896 O O . ASN A 1 107 ? -28.043 2.293 7.429 1.00 66.00 107 ASN A O 1
ATOM 900 N N . LEU A 1 108 ? -26.119 1.719 6.430 1.00 60.00 108 LEU A N 1
ATOM 901 C CA . LEU A 1 108 ? -25.266 1.751 7.613 1.00 60.00 108 LEU A CA 1
ATOM 902 C C . LEU A 1 108 ? -24.693 3.159 7.768 1.00 60.00 108 LEU A C 1
ATOM 904 O O . LEU A 1 108 ? -23.537 3.417 7.438 1.00 60.00 108 LEU A O 1
ATOM 908 N N . SER A 1 109 ? -25.524 4.085 8.234 1.00 65.12 109 SER A N 1
ATOM 909 C CA . SER A 1 109 ? -25.005 5.341 8.769 1.00 65.12 109 SER A CA 1
ATOM 910 C C . SER A 1 109 ? -24.628 5.123 10.233 1.00 65.12 109 SER A C 1
ATOM 912 O O . SER A 1 109 ? -25.454 4.674 11.027 1.00 65.12 109 SER A O 1
ATOM 914 N N . LEU A 1 110 ? -23.345 5.357 10.518 1.00 45.56 110 LEU A N 1
ATOM 915 C CA . LEU A 1 110 ? -22.706 5.317 11.837 1.00 45.56 110 LEU A CA 1
ATOM 916 C C . LEU A 1 110 ? -23.187 6.460 12.735 1.00 45.56 110 LEU A C 1
ATOM 918 O O . LEU A 1 110 ? -23.372 7.577 12.201 1.00 45.56 110 LEU A O 1
#

InterPro domains:
  IPR031425 NPR1/NH1-interacting protein [PF15699] (11-83)
  IPR031425 NPR1/NH1-interacting protein [PTHR33669] (5-110)

Foldseek 3Di:
DVVVVVVVVVVVVVVVVVVVVVVVVVVVVVVVVVVVVVVVVVVVVVVVVCVVCVVPVPPDPDDDDDPCVVPDPDPPPDDDPDPDPDPDDDDDDDDDDDDDDPPPPPPPDD

pLDDT: mean 75.33, std 17.46, range [37.19, 98.38]

Radius of gyration: 34.03 Å; chains: 1; bounding box: 87×36×74 Å